Protein AF-A0A966WG02-F1 (afdb_monomer_lite)

Secondary structure (DSSP, 8-state):
-HHHHHHHHHHHHHHHHHHS---HHHHHHHHHHHHHHHHHTT----EEE-TTS-EEEPPTTHHHHHHHHHHHHHHHHHHHHTTSTTHHHHHHHHHHHHHHHHHHHHHHH-

Sequence (110 aa):
MRVVVAGLVVFILGLVDDIHEVSAPMKVTGVVVAAVALIWFGVTMIYFRAPFVDVFVLSSDWIPLFTVLWLLGMTQAINLIDGLDGLAAGIVAIASMAFFVYSRNLGVNG

pLDDT: mean 82.74, std 8.72, range [50.12, 92.94]

Radius of gyration: 15.3 Å; chains: 1; bounding box: 36×32×41 Å

Foldseek 3Di:
DLVVVLVVLVVVLVVVPVVDPDDPVVNLVSLLVSLVVCVVSVNWCQWDQDPPPGIDGDDPVCTSVCSSCVSSVVVVVLVVQPPDPPPSVVVVVVVVVVVVVVVVVVVVVD

Structure (mmCIF, N/CA/C/O backbone):
data_AF-A0A966WG02-F1
#
_entry.id   AF-A0A966WG02-F1
#
loop_
_atom_site.group_PDB
_atom_site.id
_atom_site.type_symbol
_atom_site.label_atom_id
_atom_site.label_alt_id
_atom_site.label_comp_id
_atom_site.label_asym_id
_atom_site.label_entity_id
_atom_site.label_seq_id
_atom_site.pdbx_PDB_ins_code
_atom_site.Cartn_x
_atom_site.Cartn_y
_atom_site.Cartn_z
_atom_site.occupancy
_atom_site.B_iso_or_equiv
_atom_site.auth_seq_id
_atom_site.auth_comp_id
_atom_site.auth_asym_id
_atom_site.auth_atom_id
_atom_site.pdbx_PDB_model_num
ATOM 1 N N . MET A 1 1 ? -10.023 -3.468 -16.629 1.00 61.56 1 MET A N 1
ATOM 2 C CA . MET A 1 1 ? -11.080 -4.121 -15.819 1.00 61.56 1 MET A CA 1
ATOM 3 C C . MET A 1 1 ? -10.538 -4.779 -14.547 1.00 61.56 1 MET A C 1
ATOM 5 O O . MET A 1 1 ? -11.018 -4.442 -13.476 1.00 61.56 1 MET A O 1
ATOM 9 N N . ARG A 1 2 ? -9.519 -5.655 -14.625 1.00 75.06 2 ARG A N 1
ATOM 10 C CA . ARG A 1 2 ? -8.991 -6.415 -13.464 1.00 75.06 2 ARG A CA 1
ATOM 11 C C . ARG A 1 2 ? -8.560 -5.538 -12.275 1.00 75.06 2 ARG A C 1
ATOM 13 O O . ARG A 1 2 ? -8.892 -5.858 -11.144 1.00 75.06 2 ARG A O 1
ATOM 20 N N . VAL A 1 3 ? -7.918 -4.398 -12.542 1.00 75.38 3 VAL A N 1
ATOM 21 C CA . VAL A 1 3 ? -7.456 -3.450 -11.506 1.00 75.38 3 VAL A CA 1
ATOM 22 C C . VAL A 1 3 ? -8.611 -2.783 -10.749 1.00 75.38 3 VAL A C 1
ATOM 24 O O . VAL A 1 3 ? -8.513 -2.589 -9.546 1.00 75.38 3 VAL A O 1
ATOM 27 N N . VAL A 1 4 ? -9.724 -2.476 -11.424 1.00 81.25 4 VAL A N 1
ATOM 28 C CA . VAL A 1 4 ? -10.896 -1.848 -10.782 1.00 81.25 4 VAL A CA 1
ATOM 29 C C . VAL A 1 4 ? -11.560 -2.826 -9.813 1.00 81.25 4 VAL A C 1
ATOM 31 O O . VAL A 1 4 ? -11.893 -2.450 -8.696 1.00 81.25 4 VAL A O 1
ATOM 34 N N . VAL A 1 5 ? -11.693 -4.095 -10.216 1.00 80.81 5 VAL A N 1
ATOM 35 C CA . VAL A 1 5 ? -12.229 -5.164 -9.357 1.00 80.81 5 VAL A CA 1
ATOM 36 C C . VAL A 1 5 ? -11.322 -5.389 -8.148 1.00 80.81 5 VAL A C 1
ATOM 38 O O . VAL A 1 5 ? -11.796 -5.416 -7.020 1.00 80.81 5 VAL A O 1
ATOM 41 N N . ALA A 1 6 ? -10.014 -5.477 -8.377 1.00 77.56 6 ALA A N 1
ATOM 42 C CA . ALA A 1 6 ? -9.006 -5.580 -7.329 1.00 77.56 6 ALA A CA 1
ATOM 43 C C . ALA A 1 6 ? -9.064 -4.407 -6.328 1.00 77.56 6 ALA A C 1
ATOM 45 O O . ALA A 1 6 ? -9.073 -4.629 -5.120 1.00 77.56 6 ALA A O 1
ATOM 46 N N . GLY A 1 7 ? -9.171 -3.168 -6.820 1.00 79.81 7 GLY A N 1
ATOM 47 C CA . GLY A 1 7 ? -9.322 -1.980 -5.977 1.00 79.81 7 GLY A CA 1
ATOM 48 C C . GLY A 1 7 ? -10.623 -1.980 -5.170 1.00 79.81 7 GLY A C 1
ATOM 49 O O . GLY A 1 7 ? -10.599 -1.664 -3.985 1.00 79.81 7 GLY A O 1
ATOM 50 N N . LEU A 1 8 ? -11.740 -2.403 -5.774 1.00 83.44 8 LEU A N 1
ATOM 51 C CA . LEU A 1 8 ? -13.022 -2.564 -5.078 1.00 83.44 8 LEU A CA 1
ATOM 52 C C . LEU A 1 8 ? -12.951 -3.609 -3.961 1.00 83.44 8 LEU A C 1
ATOM 54 O O . LEU A 1 8 ? -13.507 -3.383 -2.893 1.00 83.44 8 LEU A O 1
ATOM 58 N N . VAL A 1 9 ? -12.252 -4.728 -4.178 1.00 78.69 9 VAL A N 1
ATOM 59 C CA . VAL A 1 9 ? -12.054 -5.758 -3.145 1.00 78.69 9 VAL A CA 1
ATOM 60 C C . VAL A 1 9 ? -11.295 -5.186 -1.948 1.00 78.69 9 VAL A C 1
ATOM 62 O O . VAL A 1 9 ? -11.735 -5.362 -0.816 1.00 78.69 9 VAL A O 1
ATOM 65 N N . VAL A 1 10 ? -10.203 -4.453 -2.185 1.00 78.31 10 VAL A N 1
ATOM 66 C CA . VAL A 1 10 ? -9.434 -3.804 -1.108 1.00 78.31 10 VAL A CA 1
ATOM 67 C C . VAL A 1 10 ? -10.273 -2.751 -0.388 1.00 78.31 10 VAL A C 1
ATOM 69 O O . VAL A 1 10 ? -10.244 -2.693 0.836 1.00 78.31 10 VAL A O 1
ATOM 72 N N . PHE A 1 11 ? -11.052 -1.958 -1.127 1.00 82.25 11 PHE A N 1
ATOM 73 C CA . PHE A 1 11 ? -11.944 -0.956 -0.546 1.00 82.25 11 PHE A CA 1
ATOM 74 C C . PHE A 1 11 ? -13.008 -1.587 0.357 1.00 82.25 11 PHE A C 1
ATOM 76 O O . PHE A 1 11 ? -13.189 -1.136 1.480 1.00 82.25 11 PHE A O 1
ATOM 83 N N . ILE A 1 12 ? -13.684 -2.645 -0.102 1.00 81.75 12 ILE A N 1
ATOM 84 C CA . ILE A 1 12 ? -14.705 -3.341 0.691 1.00 81.75 12 ILE A CA 1
ATOM 85 C C . ILE A 1 12 ? -14.080 -3.962 1.941 1.00 81.75 12 ILE A C 1
ATOM 87 O O . ILE A 1 12 ? -14.646 -3.833 3.020 1.00 81.75 12 ILE A O 1
ATOM 91 N N . LEU A 1 13 ? -12.914 -4.605 1.818 1.00 75.12 13 LEU A N 1
ATOM 92 C CA . LEU A 1 13 ? -12.216 -5.185 2.968 1.00 75.12 13 LEU A CA 1
ATOM 93 C C . LEU A 1 13 ? -11.803 -4.110 3.979 1.00 75.12 13 LEU A C 1
ATOM 95 O O . LEU A 1 13 ? -12.041 -4.289 5.168 1.00 75.12 13 LEU A O 1
ATOM 99 N N . GLY A 1 14 ? -11.272 -2.978 3.510 1.00 72.69 14 GLY A N 1
ATOM 100 C CA . GLY A 1 14 ? -10.946 -1.834 4.363 1.00 72.69 14 GLY A CA 1
ATOM 101 C C . GLY A 1 14 ? -12.178 -1.228 5.039 1.00 72.69 14 GLY A C 1
ATOM 102 O O . GLY A 1 14 ? -12.135 -0.936 6.224 1.00 72.69 14 GLY A O 1
ATOM 103 N N . LEU A 1 15 ? -13.297 -1.112 4.319 1.00 76.06 15 LEU A N 1
ATOM 104 C CA . LEU A 1 15 ? -14.560 -0.598 4.854 1.00 76.06 15 LEU A CA 1
ATOM 105 C C . LEU A 1 15 ? -15.164 -1.534 5.912 1.00 76.06 15 LEU A C 1
ATOM 107 O O . LEU A 1 15 ? -15.705 -1.069 6.908 1.00 76.06 15 LEU A O 1
ATOM 111 N N . VAL A 1 16 ? -15.058 -2.852 5.727 1.00 72.94 16 VAL A N 1
ATOM 112 C CA . VAL A 1 16 ? -15.485 -3.832 6.740 1.00 72.94 16 VAL A CA 1
ATOM 113 C C . VAL A 1 16 ? -14.631 -3.724 8.009 1.00 72.94 16 VAL A C 1
ATOM 115 O O . VAL A 1 16 ? -15.195 -3.782 9.105 1.00 72.94 16 VAL A O 1
ATOM 118 N N . ASP A 1 17 ? -13.317 -3.531 7.861 1.00 68.56 17 ASP A N 1
ATOM 119 C CA . ASP A 1 17 ? -12.367 -3.336 8.968 1.00 68.56 17 ASP A CA 1
ATOM 120 C C . ASP A 1 17 ? -12.606 -2.030 9.742 1.00 68.56 17 ASP A C 1
ATOM 122 O O . ASP A 1 17 ? -12.338 -1.977 10.939 1.00 68.56 17 ASP A O 1
ATOM 126 N N . ASP A 1 18 ? -13.101 -0.987 9.074 1.00 66.75 18 ASP A N 1
ATOM 127 C CA . ASP A 1 18 ? -13.358 0.328 9.676 1.00 66.75 18 ASP A CA 1
ATOM 128 C C . ASP A 1 18 ? -14.668 0.353 10.484 1.00 66.75 18 ASP A C 1
ATOM 130 O O . ASP A 1 18 ? -14.793 1.048 11.489 1.00 66.75 18 ASP A O 1
ATOM 134 N N . ILE A 1 19 ? -15.653 -0.454 10.070 1.00 69.12 19 ILE A N 1
ATOM 135 C CA . ILE A 1 19 ? -16.961 -0.558 10.739 1.00 69.12 19 ILE A CA 1
ATOM 136 C C . ILE A 1 19 ? -16.893 -1.443 11.995 1.00 69.12 19 ILE A C 1
ATOM 138 O O . ILE A 1 19 ? -17.703 -1.283 12.910 1.00 69.12 19 ILE A O 1
ATOM 142 N N . HIS A 1 20 ? -15.956 -2.392 12.053 1.00 68.81 20 HIS A N 1
ATOM 143 C CA . HIS A 1 20 ? -15.814 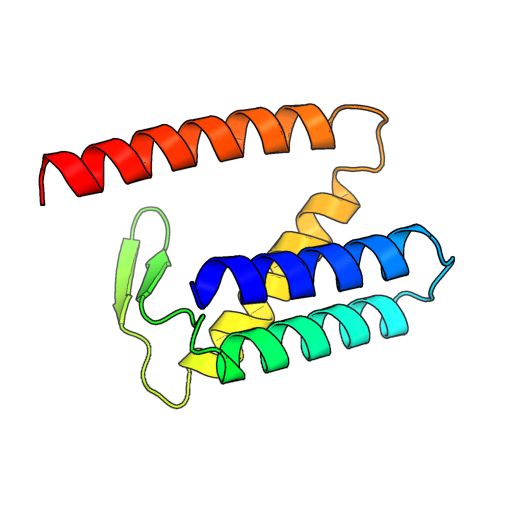-3.306 13.186 1.00 68.81 20 HIS A CA 1
ATOM 144 C C . HIS A 1 20 ? -14.656 -2.876 14.092 1.00 68.81 20 HIS A C 1
ATOM 146 O O . HIS A 1 20 ? -13.548 -2.629 13.628 1.00 68.81 20 HIS A O 1
ATOM 152 N N . GLU A 1 21 ? -14.856 -2.884 15.413 1.00 65.56 21 GLU A N 1
ATOM 153 C CA . GLU A 1 21 ? -13.745 -2.811 16.371 1.00 65.56 21 GLU A CA 1
ATOM 154 C C . GLU A 1 21 ? -12.970 -4.140 16.367 1.00 65.56 21 GLU A C 1
ATOM 156 O O . GLU A 1 21 ? -13.139 -5.012 17.221 1.00 65.56 21 GLU A O 1
ATOM 161 N N . VAL A 1 22 ? -12.145 -4.337 15.340 1.00 69.19 22 VAL A N 1
ATOM 162 C CA . VAL A 1 22 ? -11.329 -5.538 15.161 1.00 69.19 22 VAL A CA 1
ATOM 163 C C . VAL A 1 22 ? -9.985 -5.416 15.873 1.00 69.19 22 VAL A C 1
ATOM 165 O O . VAL A 1 22 ? -9.304 -4.389 15.823 1.00 69.19 22 VAL A O 1
ATOM 168 N N . SER A 1 23 ? -9.574 -6.508 16.521 1.00 78.50 23 SER A N 1
ATOM 169 C CA . SER A 1 23 ? -8.276 -6.606 17.187 1.00 78.50 23 SER A CA 1
ATOM 170 C C . SER A 1 23 ? -7.122 -6.466 16.186 1.00 78.50 23 SER A C 1
ATOM 172 O O . SER A 1 23 ? -7.234 -6.856 15.023 1.00 78.50 23 SER A O 1
ATOM 174 N N . ALA A 1 24 ? -5.979 -5.941 16.640 1.00 76.44 24 ALA A N 1
ATOM 175 C CA . ALA A 1 24 ? -4.811 -5.715 15.780 1.00 76.44 24 ALA A CA 1
ATOM 176 C C . ALA A 1 24 ? -4.380 -6.945 14.940 1.00 76.44 24 ALA A C 1
ATOM 178 O O . ALA A 1 24 ? -4.085 -6.769 13.758 1.00 76.44 24 ALA A O 1
ATOM 179 N N . PRO A 1 25 ? -4.399 -8.193 15.461 1.00 79.94 25 PRO A N 1
ATOM 180 C CA . PRO A 1 25 ? -4.094 -9.377 14.651 1.00 79.94 25 PRO A CA 1
ATOM 181 C C . PRO A 1 25 ? -5.126 -9.650 13.545 1.00 79.94 25 PRO A C 1
ATOM 183 O O . PRO A 1 25 ? -4.775 -10.164 12.481 1.00 79.94 25 PRO A O 1
ATOM 186 N N . MET A 1 26 ? -6.395 -9.304 13.780 1.00 79.75 26 MET A N 1
ATOM 187 C CA . MET A 1 26 ? -7.469 -9.501 12.808 1.00 79.75 26 MET A CA 1
ATOM 188 C C . MET A 1 26 ? -7.330 -8.533 11.629 1.00 79.75 26 MET A C 1
ATOM 190 O O . MET A 1 26 ? -7.417 -8.976 10.487 1.00 79.75 26 MET A O 1
ATOM 194 N N . LYS A 1 27 ? -6.990 -7.261 11.892 1.00 80.12 27 LYS A N 1
ATOM 195 C CA . LYS A 1 27 ? -6.715 -6.263 10.840 1.00 80.12 27 LYS A CA 1
ATOM 196 C C . LYS A 1 27 ? -5.589 -6.709 9.909 1.00 80.12 27 LYS A C 1
ATOM 198 O O . LYS A 1 27 ? -5.734 -6.736 8.689 1.00 80.12 27 LYS A O 1
ATOM 203 N N . VAL A 1 28 ? -4.474 -7.166 10.486 1.00 85.44 28 VAL A N 1
ATOM 204 C CA . VAL A 1 28 ? -3.344 -7.700 9.706 1.00 85.44 28 VAL A CA 1
ATOM 205 C C . VAL A 1 28 ? -3.786 -8.886 8.843 1.00 85.44 28 VAL A C 1
ATOM 207 O O . VAL A 1 28 ? -3.431 -8.960 7.668 1.00 85.44 28 VAL A O 1
ATOM 210 N N . THR A 1 29 ? -4.599 -9.789 9.395 1.00 86.06 29 THR A N 1
ATOM 211 C CA . THR A 1 29 ? -5.125 -10.944 8.654 1.00 86.06 29 THR A CA 1
ATOM 212 C C . THR A 1 29 ? -6.015 -10.509 7.486 1.00 86.06 29 THR A C 1
ATOM 214 O O . THR A 1 29 ? -5.848 -11.020 6.379 1.00 86.06 29 THR A O 1
ATOM 217 N N . GLY A 1 30 ? -6.903 -9.531 7.691 1.00 84.94 30 GLY A N 1
ATOM 218 C CA . GLY A 1 30 ? -7.761 -8.971 6.643 1.00 84.94 30 GLY A CA 1
ATOM 219 C C . GLY A 1 30 ? -6.961 -8.378 5.482 1.00 84.94 30 GLY A C 1
ATOM 220 O O . GLY A 1 30 ? -7.220 -8.690 4.317 1.00 84.94 30 GLY A O 1
ATOM 221 N N . VAL A 1 31 ? -5.915 -7.607 5.789 1.00 87.50 31 VAL A N 1
ATOM 222 C CA . VAL A 1 31 ? -5.031 -7.023 4.769 1.00 87.50 31 VAL A CA 1
ATOM 223 C C . VAL A 1 31 ? -4.228 -8.093 4.024 1.00 87.50 31 VAL A C 1
ATOM 225 O O . VAL A 1 31 ? -4.071 -8.006 2.806 1.00 87.50 31 VAL A O 1
ATOM 228 N N . VAL A 1 32 ? -3.761 -9.140 4.709 1.00 90.25 32 VAL A N 1
ATOM 229 C CA . VAL A 1 32 ? -3.078 -10.267 4.053 1.00 90.25 32 VAL A CA 1
ATOM 230 C C . VAL A 1 32 ? -4.027 -10.999 3.099 1.00 90.25 32 VAL A C 1
ATOM 232 O O . VAL A 1 32 ? -3.644 -11.286 1.966 1.00 90.25 32 VAL A O 1
ATOM 235 N N . VAL A 1 33 ? -5.279 -11.242 3.498 1.00 88.38 33 VAL A N 1
ATOM 236 C CA . VAL A 1 33 ? -6.300 -11.840 2.619 1.00 88.38 33 VAL A CA 1
ATOM 237 C C . VAL A 1 33 ? -6.571 -10.948 1.403 1.00 88.38 33 VAL A C 1
ATOM 239 O O . VAL A 1 33 ? -6.624 -11.450 0.277 1.00 88.38 33 VAL A O 1
ATOM 242 N N . ALA A 1 34 ? -6.662 -9.629 1.598 1.00 86.56 34 ALA A N 1
ATOM 243 C CA . ALA A 1 34 ? -6.799 -8.664 0.508 1.00 86.56 34 ALA A CA 1
ATOM 244 C C . ALA A 1 34 ? -5.626 -8.755 -0.481 1.00 86.56 34 ALA A C 1
ATOM 246 O O . ALA A 1 34 ? -5.834 -8.844 -1.692 1.00 86.56 34 ALA A O 1
ATOM 247 N N . ALA A 1 35 ? -4.392 -8.791 0.026 1.00 89.06 35 ALA A N 1
ATOM 248 C CA . ALA A 1 35 ? -3.190 -8.897 -0.794 1.00 89.06 35 ALA A CA 1
ATOM 249 C C . ALA A 1 35 ? -3.145 -10.204 -1.597 1.00 89.06 35 ALA A C 1
ATOM 251 O O . ALA A 1 35 ? -2.801 -10.193 -2.778 1.00 89.06 35 ALA A O 1
ATOM 252 N N . VAL A 1 36 ? -3.540 -11.327 -0.992 1.00 88.94 36 VAL A N 1
ATOM 253 C CA . VAL A 1 36 ? -3.638 -12.615 -1.693 1.00 88.94 36 VAL A CA 1
ATOM 254 C C . VAL A 1 36 ? -4.660 -12.533 -2.829 1.00 88.94 36 VAL A C 1
ATOM 256 O O . VAL A 1 36 ? -4.368 -12.970 -3.943 1.00 88.94 36 VAL A O 1
ATOM 259 N N . ALA A 1 37 ? -5.821 -11.913 -2.599 1.00 87.19 37 ALA A N 1
ATOM 260 C CA . ALA A 1 37 ? -6.816 -11.705 -3.648 1.00 87.19 37 ALA A CA 1
ATOM 261 C C . ALA A 1 37 ? -6.265 -10.850 -4.806 1.00 87.19 37 ALA A C 1
ATOM 263 O O . ALA A 1 37 ? -6.447 -11.205 -5.972 1.00 87.19 37 ALA A O 1
ATOM 264 N N . LEU A 1 38 ? -5.533 -9.767 -4.514 1.00 86.25 38 LEU A N 1
ATOM 265 C CA . LEU A 1 38 ? -4.874 -8.941 -5.537 1.00 86.25 38 LEU A CA 1
ATOM 266 C C . LEU A 1 38 ? -3.916 -9.756 -6.412 1.00 86.25 38 LEU A C 1
ATOM 268 O O . LEU A 1 38 ? -3.969 -9.655 -7.642 1.00 86.25 38 LEU A O 1
ATOM 272 N N . ILE A 1 39 ? -3.091 -10.596 -5.782 1.00 89.38 39 ILE A N 1
ATOM 273 C CA . ILE A 1 39 ? -2.141 -11.470 -6.477 1.00 89.38 39 ILE A CA 1
ATOM 274 C C . ILE A 1 39 ? -2.883 -12.407 -7.438 1.00 89.38 39 ILE A C 1
ATOM 276 O O . ILE A 1 39 ? -2.492 -12.529 -8.598 1.00 89.38 39 ILE A O 1
ATOM 280 N N . TRP A 1 40 ? -4.006 -12.991 -7.010 1.00 86.88 40 TRP A N 1
ATOM 281 C CA . TRP A 1 40 ? -4.857 -13.830 -7.864 1.00 86.88 40 TRP A CA 1
ATOM 282 C C . TRP A 1 40 ? -5.446 -13.074 -9.063 1.00 86.88 40 TRP A C 1
ATOM 284 O O . TRP A 1 40 ? -5.538 -13.613 -10.169 1.00 86.88 40 TRP A O 1
ATOM 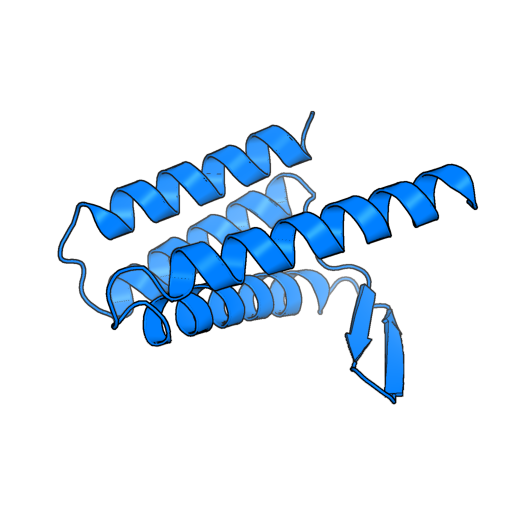294 N N . PHE A 1 41 ? -5.805 -11.801 -8.889 1.00 85.19 41 PHE A N 1
ATOM 295 C CA . PHE A 1 41 ? -6.261 -10.950 -9.991 1.00 85.19 41 PHE A CA 1
ATOM 296 C C . PHE A 1 41 ? -5.128 -10.464 -10.909 1.00 85.19 41 PHE A C 1
ATOM 298 O O . PHE A 1 41 ? -5.415 -9.845 -11.939 1.00 85.19 41 PHE A O 1
ATOM 305 N N . GLY A 1 42 ? -3.870 -10.783 -10.591 1.00 85.19 42 GLY A N 1
ATOM 306 C CA . GLY A 1 42 ? -2.682 -10.353 -11.329 1.00 85.19 42 GLY A CA 1
ATOM 307 C C . GLY A 1 42 ? -2.271 -8.911 -11.034 1.00 85.19 42 GLY A C 1
ATOM 308 O O . GLY A 1 42 ? -1.541 -8.312 -11.820 1.00 85.19 42 GLY A O 1
ATOM 309 N N . VAL A 1 43 ? -2.762 -8.330 -9.936 1.00 87.50 43 VAL A N 1
ATOM 310 C CA . VAL A 1 43 ? -2.347 -7.008 -9.458 1.00 87.50 43 VAL A CA 1
ATOM 311 C C . VAL A 1 43 ? -1.213 -7.216 -8.466 1.00 87.50 43 VAL A C 1
ATOM 313 O O . VAL A 1 43 ? -1.426 -7.388 -7.270 1.00 87.50 43 VAL A O 1
ATOM 316 N N . THR A 1 44 ? 0.003 -7.258 -8.998 1.00 91.06 44 THR A N 1
ATOM 317 C CA . THR A 1 44 ? 1.208 -7.605 -8.243 1.00 91.06 44 THR A CA 1
ATOM 318 C C . THR A 1 44 ? 2.310 -6.579 -8.430 1.00 91.06 44 THR A C 1
ATOM 320 O O . THR A 1 44 ? 2.422 -5.950 -9.484 1.00 91.06 44 THR A O 1
ATOM 323 N N . MET A 1 45 ? 3.184 -6.461 -7.436 1.00 88.94 45 MET A N 1
ATOM 324 C CA . MET A 1 45 ? 4.371 -5.623 -7.524 1.00 88.94 45 MET A CA 1
ATOM 325 C C . MET A 1 45 ? 5.475 -6.359 -8.290 1.00 88.94 45 MET A C 1
ATOM 327 O O . MET A 1 45 ? 6.122 -7.245 -7.749 1.00 88.94 45 MET A O 1
ATOM 331 N N . ILE A 1 46 ? 5.666 -6.012 -9.566 1.00 90.44 46 ILE A N 1
ATOM 332 C CA . ILE A 1 46 ? 6.724 -6.586 -10.426 1.00 90.44 46 ILE A CA 1
ATOM 333 C C . ILE A 1 46 ? 8.021 -5.774 -10.308 1.00 90.44 46 ILE A C 1
ATOM 335 O O . ILE A 1 46 ? 9.123 -6.317 -10.349 1.00 90.44 46 ILE A O 1
ATOM 339 N N . TYR A 1 47 ? 7.881 -4.462 -10.124 1.00 88.19 47 TYR A N 1
ATOM 340 C CA . TYR A 1 47 ? 8.989 -3.529 -9.977 1.00 88.19 47 TYR A CA 1
ATOM 341 C C . TYR A 1 47 ? 8.928 -2.894 -8.593 1.00 88.19 47 TYR A C 1
ATOM 343 O O . TYR A 1 47 ? 7.909 -2.308 -8.223 1.00 88.19 47 TYR A O 1
ATOM 351 N N . PHE A 1 48 ? 10.023 -2.982 -7.845 1.00 89.31 48 PHE A N 1
ATOM 352 C CA . PHE A 1 48 ? 10.193 -2.284 -6.580 1.00 89.31 48 PHE A CA 1
ATOM 353 C C . PHE A 1 48 ? 11.150 -1.114 -6.766 1.00 89.31 48 PHE A C 1
ATOM 355 O O . PHE A 1 48 ? 12.330 -1.304 -7.043 1.00 89.31 48 PHE A O 1
ATOM 362 N N . ARG A 1 49 ? 10.651 0.114 -6.624 1.00 86.06 49 ARG A N 1
ATOM 363 C CA . ARG A 1 49 ? 11.476 1.317 -6.744 1.00 86.06 49 ARG A CA 1
ATOM 364 C C . ARG A 1 49 ? 11.920 1.780 -5.366 1.00 86.06 49 ARG A C 1
ATOM 366 O O . ARG A 1 49 ? 11.101 2.280 -4.599 1.00 86.06 49 ARG A O 1
ATOM 373 N N . ALA A 1 50 ? 13.214 1.673 -5.083 1.00 86.06 50 ALA A N 1
ATOM 374 C CA . ALA A 1 50 ? 13.786 2.280 -3.891 1.00 86.06 50 ALA A CA 1
ATOM 375 C C . ALA A 1 50 ? 14.034 3.776 -4.155 1.00 86.06 50 ALA A C 1
ATOM 377 O O . ALA A 1 50 ? 14.682 4.120 -5.151 1.00 86.06 50 ALA A O 1
ATOM 378 N N . PRO A 1 51 ? 13.534 4.684 -3.298 1.00 82.75 51 PRO A N 1
ATOM 379 C CA . PRO A 1 51 ? 13.830 6.104 -3.428 1.00 82.75 51 PRO A CA 1
ATOM 380 C C . PRO A 1 51 ? 15.345 6.333 -3.458 1.00 82.75 51 PRO A C 1
ATOM 382 O O . PRO A 1 51 ? 16.067 5.781 -2.633 1.00 82.75 51 PRO A O 1
ATOM 385 N N . PHE A 1 52 ? 15.814 7.151 -4.404 1.00 87.38 52 PHE A N 1
ATOM 386 C CA . PHE A 1 52 ? 17.216 7.582 -4.533 1.00 87.38 52 PHE A CA 1
ATOM 387 C C . PHE A 1 52 ? 18.257 6.496 -4.866 1.00 87.38 52 PHE A C 1
ATOM 389 O O . PHE A 1 52 ? 19.433 6.832 -4.974 1.00 87.38 52 PHE A O 1
ATOM 396 N N . VAL A 1 53 ? 17.854 5.233 -5.052 1.00 88.31 53 VAL A N 1
ATOM 397 C CA . VAL A 1 53 ? 18.768 4.128 -5.393 1.00 88.31 53 VAL A CA 1
ATOM 398 C C . VAL A 1 53 ? 18.527 3.667 -6.828 1.00 88.31 53 VAL A C 1
ATOM 400 O O . VAL A 1 53 ? 19.145 4.202 -7.742 1.00 88.31 53 VAL A O 1
ATOM 403 N N . ASP A 1 54 ? 17.622 2.708 -7.039 1.00 88.00 54 ASP A N 1
ATOM 404 C CA . ASP A 1 54 ? 17.283 2.180 -8.362 1.00 88.00 54 ASP A CA 1
ATOM 405 C C . ASP A 1 54 ? 15.933 1.429 -8.340 1.00 88.00 54 ASP A C 1
ATOM 407 O O . ASP A 1 54 ? 15.279 1.292 -7.295 1.00 88.00 54 ASP A O 1
ATOM 411 N N . VAL A 1 55 ? 15.496 0.957 -9.508 1.00 88.19 55 VAL A N 1
ATOM 412 C CA . VAL A 1 55 ? 14.349 0.066 -9.694 1.00 88.19 55 VAL A CA 1
ATOM 413 C C . VAL A 1 55 ? 14.821 -1.386 -9.715 1.00 88.19 55 VAL A C 1
ATOM 415 O O . VAL A 1 55 ? 15.551 -1.815 -10.602 1.00 88.19 55 VAL A O 1
ATOM 418 N N . PHE A 1 56 ? 14.331 -2.172 -8.765 1.00 89.50 56 PHE A N 1
ATOM 419 C CA . PHE A 1 56 ? 14.574 -3.603 -8.676 1.00 89.50 56 PHE A CA 1
ATOM 420 C C . PHE A 1 56 ? 13.465 -4.372 -9.395 1.00 89.50 56 PHE A C 1
ATOM 422 O O . PHE A 1 56 ? 12.277 -4.159 -9.137 1.00 89.50 56 PHE A O 1
ATOM 429 N N . VAL A 1 57 ? 13.848 -5.290 -10.282 1.00 91.44 57 VAL A N 1
ATOM 430 C CA . VAL A 1 57 ? 12.921 -6.257 -10.881 1.00 91.44 57 VAL A CA 1
ATOM 431 C C . VAL A 1 57 ? 12.786 -7.439 -9.928 1.00 91.44 57 VAL A C 1
ATOM 433 O O . VAL A 1 57 ? 13.774 -8.098 -9.605 1.00 91.44 57 VAL A O 1
ATOM 436 N N . LEU A 1 58 ? 11.569 -7.695 -9.456 1.00 90.06 58 LEU A N 1
ATOM 437 C CA . LEU A 1 58 ? 11.293 -8.782 -8.522 1.00 90.06 58 LEU A CA 1
ATOM 438 C C . LEU A 1 58 ? 11.224 -10.117 -9.275 1.00 90.06 58 LEU A C 1
ATOM 440 O O . LEU A 1 58 ? 10.547 -10.227 -10.299 1.00 90.06 58 LEU A O 1
ATOM 444 N N . SER A 1 59 ? 11.904 -11.148 -8.761 1.00 90.50 59 SER A N 1
ATOM 445 C CA . SER A 1 59 ? 11.716 -12.514 -9.263 1.00 90.50 59 SER A CA 1
ATOM 446 C C . SER A 1 59 ? 10.356 -13.063 -8.819 1.00 90.50 59 SER A C 1
ATOM 448 O O . SER A 1 59 ? 9.765 -12.572 -7.855 1.00 90.50 59 SER A O 1
ATOM 450 N N . SER A 1 60 ? 9.858 -14.100 -9.500 1.00 88.75 60 SER A N 1
ATOM 451 C CA . SER A 1 60 ? 8.532 -14.678 -9.217 1.00 88.75 60 SER A CA 1
ATOM 452 C C . SER A 1 60 ? 8.333 -15.096 -7.756 1.00 88.75 60 SER A C 1
ATOM 454 O O . SER A 1 60 ? 7.225 -14.960 -7.249 1.00 88.75 60 SER A O 1
ATOM 456 N N . ASP A 1 61 ? 9.394 -15.512 -7.062 1.00 90.56 61 ASP A N 1
ATOM 457 C CA . ASP A 1 61 ? 9.327 -15.906 -5.649 1.00 90.56 61 ASP A CA 1
ATOM 458 C C . ASP A 1 61 ? 9.149 -14.701 -4.709 1.00 90.56 61 ASP A C 1
ATOM 460 O O . ASP A 1 61 ? 8.512 -14.804 -3.661 1.00 90.56 61 ASP A O 1
ATOM 464 N N . TRP A 1 62 ? 9.678 -13.533 -5.091 1.00 91.62 62 TRP A N 1
ATOM 465 C CA . TRP A 1 62 ? 9.621 -12.312 -4.284 1.00 91.62 62 TRP A CA 1
ATOM 466 C C . TRP A 1 62 ? 8.359 -11.483 -4.531 1.00 91.62 62 TRP A C 1
ATOM 468 O O . TRP A 1 62 ? 7.928 -10.760 -3.631 1.00 91.62 62 TRP A O 1
ATOM 478 N N . ILE A 1 63 ? 7.739 -11.593 -5.711 1.00 92.06 63 ILE A N 1
ATOM 479 C CA . ILE A 1 63 ? 6.547 -10.813 -6.086 1.00 92.06 63 ILE A CA 1
ATOM 480 C C . ILE A 1 63 ? 5.416 -10.924 -5.041 1.00 92.06 63 ILE A C 1
ATOM 482 O O . ILE A 1 63 ? 4.92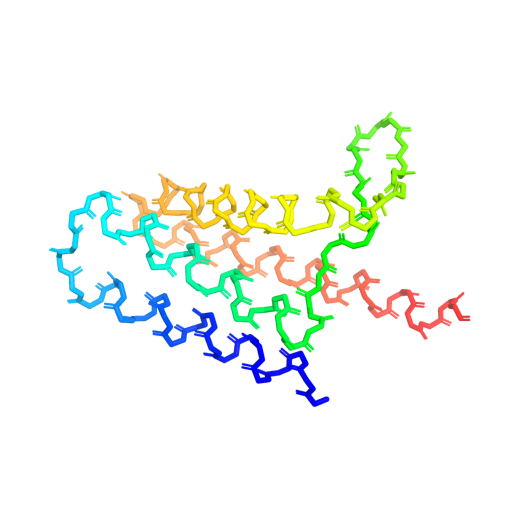5 -9.876 -4.603 1.00 92.06 63 ILE A O 1
ATOM 486 N N . PRO A 1 64 ? 4.990 -12.125 -4.593 1.00 91.06 64 PRO A N 1
ATOM 487 C CA . PRO A 1 64 ? 3.915 -12.248 -3.609 1.00 91.06 64 PRO A CA 1
ATOM 488 C C . PRO A 1 64 ? 4.277 -11.592 -2.279 1.00 91.06 64 PRO A C 1
ATOM 490 O O . PRO A 1 64 ? 3.487 -10.823 -1.7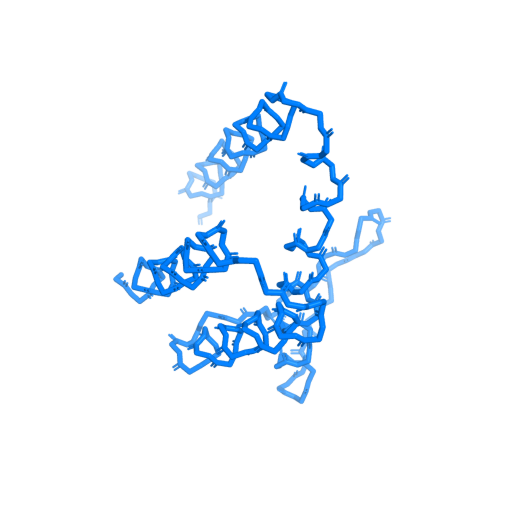34 1.00 91.06 64 PRO A O 1
ATOM 493 N N . LEU A 1 65 ? 5.495 -11.844 -1.787 1.00 92.25 65 LEU A N 1
ATOM 494 C CA . LEU A 1 65 ? 5.956 -11.327 -0.504 1.00 92.25 65 LEU A CA 1
ATOM 495 C C . LEU A 1 65 ? 5.997 -9.797 -0.505 1.00 92.25 65 LEU A C 1
ATOM 497 O O . LEU A 1 65 ? 5.433 -9.167 0.387 1.00 92.25 65 LEU A O 1
ATOM 501 N N . PHE A 1 66 ? 6.609 -9.195 -1.525 1.00 92.94 66 PHE A N 1
ATOM 502 C CA . PHE A 1 66 ? 6.683 -7.740 -1.642 1.00 92.94 66 PHE A CA 1
ATOM 503 C C . PHE A 1 66 ? 5.304 -7.110 -1.838 1.00 92.94 66 PHE A C 1
ATOM 505 O O . PHE A 1 66 ? 5.036 -6.068 -1.251 1.00 92.94 66 PHE A O 1
ATOM 512 N N . THR A 1 67 ? 4.402 -7.750 -2.588 1.00 91.69 67 THR A N 1
ATOM 513 C CA . THR A 1 67 ? 3.026 -7.254 -2.764 1.00 91.69 67 THR A CA 1
ATOM 514 C C . THR A 1 67 ? 2.272 -7.215 -1.430 1.00 91.69 67 THR A C 1
ATOM 516 O O . THR A 1 67 ? 1.645 -6.206 -1.110 1.00 91.69 67 THR A O 1
ATOM 519 N N . VAL A 1 68 ? 2.367 -8.281 -0.625 1.00 92.38 68 VAL A N 1
ATOM 520 C CA . VAL A 1 68 ? 1.718 -8.358 0.695 1.00 92.38 68 VAL A CA 1
ATOM 521 C C . VAL A 1 68 ? 2.332 -7.358 1.671 1.00 92.38 68 VAL A C 1
ATOM 523 O O . VAL A 1 68 ? 1.599 -6.604 2.305 1.00 92.38 68 VAL A O 1
ATOM 526 N N . LEU A 1 69 ? 3.664 -7.321 1.777 1.00 92.88 69 LEU A N 1
ATOM 527 C CA . LEU A 1 69 ? 4.364 -6.409 2.686 1.00 92.88 69 LEU A CA 1
ATOM 528 C C . LEU A 1 69 ? 4.102 -4.946 2.337 1.00 92.88 69 LEU A C 1
ATOM 530 O O . LEU A 1 69 ? 3.925 -4.130 3.238 1.00 92.88 69 LEU A O 1
ATOM 534 N N . TRP A 1 70 ? 4.048 -4.618 1.046 1.00 91.50 70 TRP A N 1
ATOM 535 C CA . TRP A 1 70 ? 3.746 -3.268 0.596 1.00 91.50 70 TRP A CA 1
ATOM 536 C C . TRP A 1 70 ? 2.318 -2.862 0.957 1.00 91.50 70 TRP A C 1
ATOM 538 O O . TRP A 1 70 ? 2.119 -1.791 1.525 1.00 91.50 70 TRP A O 1
ATOM 548 N N . LEU A 1 71 ? 1.329 -3.725 0.688 1.00 89.88 71 LEU A N 1
ATOM 549 C CA . LEU A 1 71 ? -0.062 -3.440 1.044 1.00 89.88 71 LEU A CA 1
ATOM 550 C C . LEU A 1 71 ? -0.219 -3.279 2.560 1.00 89.88 71 LEU A C 1
ATOM 552 O O . LEU A 1 71 ? -0.783 -2.289 3.016 1.00 89.88 71 LEU A O 1
ATOM 556 N N . LEU A 1 72 ? 0.344 -4.208 3.336 1.00 90.38 72 LEU A N 1
ATOM 557 C CA . LEU A 1 72 ? 0.303 -4.165 4.793 1.00 90.38 72 LEU A CA 1
ATOM 558 C C . LEU A 1 72 ? 0.974 -2.903 5.344 1.00 90.38 72 LEU A C 1
ATOM 560 O O . LEU A 1 72 ? 0.382 -2.201 6.158 1.00 90.38 72 LEU A O 1
ATOM 564 N N . GLY A 1 73 ? 2.181 -2.585 4.873 1.00 90.19 73 GLY A N 1
ATOM 565 C CA . GLY A 1 73 ? 2.923 -1.406 5.307 1.00 90.19 73 GLY A CA 1
ATOM 566 C C . GLY A 1 73 ? 2.174 -0.108 5.018 1.00 90.19 73 GLY A C 1
ATOM 567 O O . GLY A 1 73 ? 2.051 0.733 5.906 1.00 90.19 73 GLY A O 1
ATOM 568 N N . MET A 1 74 ? 1.620 0.037 3.812 1.00 87.62 74 MET A N 1
ATOM 569 C CA . MET A 1 74 ? 0.869 1.233 3.422 1.00 87.62 74 MET A CA 1
ATOM 570 C C . MET A 1 74 ? -0.427 1.385 4.222 1.00 87.62 74 MET A C 1
ATOM 572 O O . MET A 1 74 ? -0.693 2.470 4.737 1.00 87.62 74 MET A O 1
ATOM 576 N N . THR A 1 75 ? -1.207 0.311 4.379 1.00 85.62 75 THR A N 1
ATOM 577 C CA . THR A 1 75 ? -2.457 0.354 5.150 1.00 85.62 75 THR A CA 1
ATOM 578 C C . THR A 1 75 ? -2.196 0.692 6.616 1.00 85.62 75 THR A C 1
ATOM 580 O O . THR A 1 75 ? -2.857 1.569 7.171 1.00 85.62 75 THR A O 1
ATOM 583 N N . GLN A 1 76 ? -1.190 0.069 7.239 1.00 85.12 76 GLN A N 1
ATOM 584 C CA . GLN A 1 76 ? -0.838 0.365 8.628 1.00 85.12 76 GLN A CA 1
ATOM 585 C C . GLN A 1 76 ? -0.271 1.780 8.803 1.00 85.12 76 GLN A C 1
ATOM 587 O O . GLN A 1 76 ? -0.575 2.428 9.801 1.00 85.12 76 GLN A O 1
ATOM 592 N N . ALA A 1 77 ? 0.522 2.276 7.847 1.00 86.25 77 ALA A N 1
ATOM 593 C CA . ALA A 1 77 ? 1.059 3.634 7.893 1.00 86.25 77 ALA A CA 1
ATOM 594 C C . ALA A 1 77 ? -0.051 4.690 7.816 1.00 86.25 77 ALA A C 1
ATOM 596 O O . ALA A 1 77 ? -0.028 5.646 8.586 1.00 86.25 77 ALA A O 1
ATOM 597 N N . ILE A 1 78 ? -1.035 4.504 6.929 1.00 82.25 78 ILE A N 1
ATOM 598 C CA . ILE A 1 78 ? -2.185 5.413 6.824 1.00 82.25 78 ILE A CA 1
ATOM 599 C C . ILE A 1 78 ? -3.009 5.373 8.113 1.00 82.25 78 ILE A C 1
ATOM 601 O O . ILE A 1 78 ? -3.285 6.430 8.669 1.00 82.25 78 ILE A O 1
ATOM 605 N N . ASN A 1 79 ? -3.321 4.181 8.636 1.00 78.75 79 ASN A N 1
ATOM 606 C CA . ASN A 1 79 ? -4.080 4.033 9.882 1.00 78.75 79 ASN A CA 1
ATOM 607 C C . ASN A 1 79 ? -3.383 4.720 11.077 1.00 78.75 79 ASN A C 1
ATOM 609 O O . ASN A 1 79 ? -4.037 5.361 11.890 1.00 78.75 79 ASN A O 1
ATOM 613 N N . LEU A 1 80 ? -2.046 4.662 11.149 1.00 80.50 80 LEU A N 1
ATOM 614 C CA . LEU A 1 80 ? -1.271 5.342 12.194 1.00 80.50 80 LEU A CA 1
ATOM 615 C C . LEU A 1 80 ? -1.332 6.878 12.086 1.00 80.50 80 LEU A C 1
ATOM 617 O O . LEU A 1 80 ? -1.266 7.569 13.100 1.00 80.50 80 LEU A O 1
ATOM 621 N N . ILE A 1 81 ? -1.435 7.411 10.865 1.00 79.69 81 ILE A N 1
ATOM 622 C CA . ILE A 1 81 ? -1.550 8.854 10.599 1.00 79.69 81 ILE A CA 1
ATOM 623 C C . ILE A 1 81 ? -2.983 9.353 10.850 1.00 79.69 81 ILE A C 1
ATOM 625 O O . ILE A 1 81 ? -3.168 10.516 11.206 1.00 79.69 81 ILE A O 1
ATOM 629 N N . ASP A 1 82 ? -3.984 8.480 10.712 1.00 73.50 82 ASP A N 1
ATOM 630 C CA . ASP A 1 82 ? -5.418 8.790 10.826 1.00 73.50 82 ASP A CA 1
ATOM 631 C C . ASP A 1 82 ? -5.932 8.956 12.271 1.00 73.50 82 ASP A C 1
ATOM 633 O O . ASP A 1 82 ? -7.126 9.023 12.525 1.00 73.50 82 ASP A O 1
ATOM 637 N N . GLY A 1 83 ? -5.033 9.082 13.253 1.00 67.69 83 GLY A N 1
ATOM 638 C CA . GLY A 1 83 ? -5.388 9.390 14.647 1.00 67.69 83 GLY A CA 1
ATOM 639 C C . GLY A 1 83 ? -5.769 10.858 14.912 1.00 67.69 83 GLY A C 1
ATOM 640 O O . GLY A 1 83 ? -5.988 11.228 16.065 1.00 67.69 83 GLY A O 1
ATOM 641 N N . LEU A 1 84 ? -5.797 11.705 13.877 1.00 58.16 84 LEU A N 1
ATOM 642 C CA . LEU A 1 84 ? -6.110 13.138 13.926 1.00 58.16 84 LEU A CA 1
ATOM 643 C C . LEU A 1 84 ? -7.127 13.465 12.820 1.00 58.16 84 LEU A C 1
ATOM 645 O O . LEU A 1 84 ? -6.769 13.490 11.639 1.00 58.16 84 LEU A O 1
ATOM 649 N N . ASP A 1 85 ? -8.379 13.726 13.214 1.00 67.19 85 ASP A N 1
ATOM 650 C CA . ASP A 1 85 ? -9.524 13.932 12.316 1.00 67.19 85 ASP A CA 1
ATOM 651 C C . ASP A 1 85 ? -9.205 14.876 11.140 1.00 67.19 85 ASP A C 1
ATOM 653 O O . ASP A 1 85 ? -8.905 16.060 11.312 1.00 67.19 85 ASP A O 1
ATOM 657 N N . GLY A 1 86 ? -9.286 14.343 9.916 1.00 64.75 86 GLY A N 1
ATOM 658 C CA . GLY A 1 86 ? -9.167 15.096 8.660 1.00 64.75 86 GLY A CA 1
ATOM 659 C C . GLY A 1 86 ? -7.755 15.213 8.068 1.00 64.75 86 GLY A C 1
ATOM 660 O O . GLY A 1 86 ? -7.625 15.604 6.903 1.00 64.75 86 GLY A O 1
ATOM 661 N N . LEU A 1 87 ? -6.699 14.829 8.796 1.00 74.69 87 LEU A N 1
ATOM 662 C CA . LEU A 1 87 ? -5.321 14.878 8.288 1.00 74.69 87 LEU A CA 1
ATOM 663 C C . LEU A 1 87 ? -5.058 13.789 7.237 1.00 74.69 87 LEU A C 1
ATOM 665 O O . LEU A 1 87 ? -4.518 14.082 6.166 1.00 74.69 87 LEU A O 1
ATOM 669 N N . ALA A 1 88 ? -5.466 12.546 7.507 1.00 79.75 88 ALA A N 1
ATOM 670 C CA . ALA A 1 88 ? -5.235 11.438 6.582 1.00 79.75 88 ALA A CA 1
ATOM 671 C C . ALA A 1 88 ? -5.978 11.645 5.257 1.00 79.75 88 ALA A C 1
ATOM 673 O O . ALA A 1 88 ? -5.385 11.482 4.191 1.00 79.75 88 ALA A O 1
ATOM 674 N N . ALA A 1 89 ? -7.234 12.105 5.309 1.00 80.12 89 ALA A N 1
ATOM 675 C CA . ALA A 1 89 ? -8.022 12.413 4.117 1.00 80.12 89 ALA A CA 1
ATOM 676 C C . ALA A 1 89 ? -7.335 13.462 3.221 1.00 80.12 89 ALA A C 1
ATOM 678 O O . ALA A 1 89 ? -7.252 13.279 2.004 1.00 80.12 89 ALA A O 1
ATOM 679 N N . GLY A 1 90 ? -6.778 14.527 3.811 1.00 84.00 90 GLY A N 1
ATOM 680 C CA . GLY A 1 90 ? -6.026 15.548 3.075 1.00 84.00 90 GLY A CA 1
ATOM 681 C C . GLY A 1 90 ? -4.745 15.003 2.433 1.00 84.00 90 GLY A C 1
ATOM 682 O O . GLY A 1 90 ? -4.484 15.259 1.255 1.00 84.00 90 GLY A O 1
ATOM 683 N N . ILE A 1 91 ? -3.966 14.205 3.170 1.00 86.56 91 ILE A N 1
ATOM 684 C CA . ILE A 1 91 ? -2.727 13.592 2.663 1.00 86.56 91 ILE A CA 1
ATOM 685 C C . ILE A 1 91 ? -3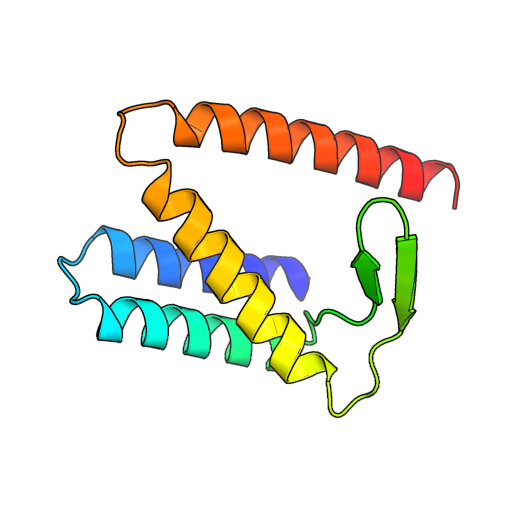.029 12.625 1.513 1.00 86.56 91 ILE A C 1
ATOM 687 O O . ILE A 1 91 ? -2.375 12.684 0.470 1.00 86.56 91 ILE A O 1
ATOM 691 N N . VAL A 1 92 ? -4.043 11.769 1.667 1.00 85.88 92 VAL A N 1
ATOM 692 C CA . VAL A 1 92 ? -4.465 10.813 0.633 1.00 85.88 92 VAL A CA 1
ATOM 693 C C . VAL A 1 92 ? -4.969 11.546 -0.611 1.00 85.88 92 VAL A C 1
ATOM 695 O O . VAL A 1 92 ? -4.611 11.165 -1.728 1.00 85.88 92 VAL A O 1
ATOM 698 N N . ALA A 1 93 ? -5.726 12.637 -0.451 1.00 87.38 93 ALA A N 1
ATOM 699 C CA . ALA A 1 93 ? -6.176 13.457 -1.572 1.00 87.38 93 ALA A CA 1
ATOM 700 C C . ALA A 1 93 ? -4.989 14.040 -2.361 1.00 87.38 93 ALA A C 1
ATOM 702 O O . ALA A 1 93 ? -4.915 13.859 -3.579 1.00 87.38 93 ALA A O 1
ATOM 703 N N . ILE A 1 94 ? -4.015 14.654 -1.680 1.00 90.56 94 ILE A N 1
ATOM 704 C CA . ILE A 1 94 ? -2.807 15.201 -2.320 1.00 90.56 94 ILE A CA 1
ATOM 705 C C . ILE A 1 94 ? -2.008 14.091 -3.020 1.00 90.56 94 ILE A C 1
ATOM 707 O O . ILE A 1 94 ? -1.611 14.251 -4.178 1.00 90.56 94 ILE A O 1
ATOM 711 N N . ALA A 1 95 ? -1.809 12.947 -2.359 1.00 87.81 95 ALA A N 1
ATOM 712 C CA . ALA A 1 95 ? -1.080 11.814 -2.922 1.00 87.81 95 ALA A CA 1
ATOM 713 C C . ALA A 1 95 ? -1.765 11.255 -4.181 1.00 87.81 95 ALA A C 1
ATOM 715 O O . ALA A 1 95 ? -1.107 11.030 -5.198 1.00 87.81 95 ALA A O 1
ATOM 716 N N . SER A 1 96 ? -3.088 11.078 -4.146 1.00 87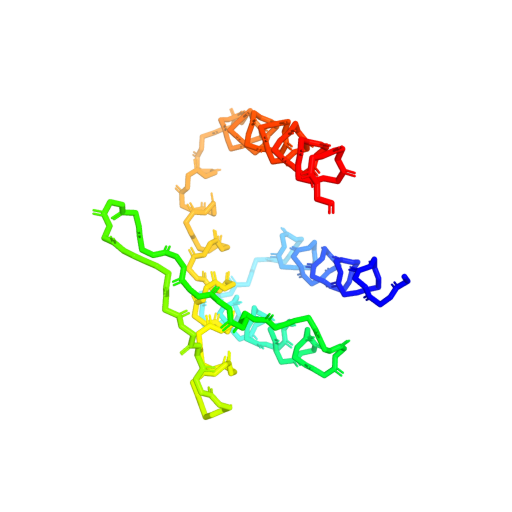.75 96 SER A N 1
ATOM 717 C CA . SER A 1 96 ? -3.864 10.579 -5.287 1.00 87.75 96 SER A CA 1
ATOM 718 C C . SER A 1 96 ? -3.787 11.518 -6.497 1.00 87.75 96 SER A C 1
ATOM 720 O O . SER A 1 96 ? -3.583 11.056 -7.621 1.00 87.75 96 SER A O 1
ATOM 722 N N . MET A 1 97 ? -3.843 12.835 -6.271 1.00 92.06 97 MET A N 1
ATOM 723 C CA . MET A 1 97 ? -3.690 13.853 -7.312 1.00 92.06 97 MET A CA 1
ATOM 724 C C . MET A 1 97 ? -2.293 13.795 -7.948 1.00 92.06 97 MET A C 1
ATOM 726 O O . MET A 1 97 ? -2.162 13.820 -9.174 1.00 92.06 97 MET A O 1
ATOM 730 N N . ALA A 1 98 ? -1.244 13.660 -7.131 1.00 90.81 98 ALA A N 1
ATOM 731 C CA . ALA A 1 98 ? 0.126 13.520 -7.616 1.00 90.81 98 ALA A CA 1
ATOM 732 C C . ALA A 1 98 ? 0.304 12.249 -8.464 1.00 90.81 98 ALA A C 1
ATOM 734 O O . ALA A 1 98 ? 0.866 12.312 -9.561 1.00 90.81 98 ALA A O 1
ATOM 735 N N . PHE A 1 99 ? -0.231 11.111 -8.007 1.00 87.62 99 PHE A N 1
ATOM 736 C CA . PHE A 1 99 ? -0.206 9.861 -8.771 1.00 87.62 99 PHE A CA 1
ATOM 737 C C . PHE A 1 99 ? -0.995 9.951 -10.075 1.00 87.62 99 PHE A C 1
ATOM 739 O O . PHE A 1 99 ? -0.534 9.438 -11.094 1.00 87.62 99 PHE A O 1
ATOM 746 N N . PHE A 1 100 ? -2.142 10.631 -10.079 1.00 89.19 100 PHE A N 1
ATOM 747 C CA . PHE A 1 100 ? -2.918 10.860 -11.294 1.00 89.19 100 PHE A CA 1
ATOM 748 C C . PHE A 1 100 ? -2.112 11.648 -12.333 1.00 89.19 100 PHE A C 1
ATOM 750 O O . PHE A 1 100 ? -1.993 11.221 -13.483 1.00 89.19 100 PHE A O 1
ATOM 757 N N . VAL A 1 101 ? -1.493 12.761 -11.925 1.00 91.94 101 VAL A N 1
ATOM 758 C CA . VAL A 1 101 ? -0.636 13.564 -12.811 1.00 91.94 101 VAL A CA 1
ATOM 759 C C . VAL A 1 101 ? 0.554 12.741 -13.306 1.00 91.94 101 VAL A C 1
ATOM 761 O O . VAL A 1 101 ? 0.853 12.753 -14.500 1.00 91.94 101 VAL A O 1
ATOM 764 N N . TYR A 1 102 ? 1.215 11.987 -12.427 1.00 86.88 102 TYR A N 1
ATOM 765 C CA . TYR A 1 102 ? 2.333 11.121 -12.802 1.00 86.88 102 TYR A CA 1
ATOM 766 C C . TYR A 1 102 ? 1.919 10.056 -13.828 1.00 86.88 102 TYR A C 1
ATOM 768 O O . TYR A 1 102 ? 2.546 9.928 -14.880 1.00 86.88 102 TYR A O 1
ATOM 776 N N . SER A 1 103 ? 0.809 9.359 -13.578 1.00 85.69 103 SER A N 1
ATOM 777 C CA . SER A 1 103 ? 0.250 8.362 -14.493 1.00 85.69 103 SER A CA 1
ATOM 778 C C . SER A 1 103 ? -0.128 8.969 -15.843 1.00 85.69 103 SER A C 1
ATOM 780 O O . SER A 1 103 ? 0.104 8.347 -16.878 1.00 85.69 103 SER A O 1
ATOM 782 N N . ARG A 1 104 ? -0.692 10.183 -15.857 1.00 88.31 104 ARG A N 1
ATOM 783 C CA . ARG A 1 104 ? -1.047 10.890 -17.093 1.00 88.31 104 ARG A CA 1
ATOM 784 C C . ARG A 1 104 ? 0.194 11.264 -17.900 1.00 88.31 104 ARG A C 1
ATOM 786 O O . ARG A 1 104 ? 0.169 11.153 -19.117 1.00 88.31 104 ARG A O 1
ATOM 793 N N . ASN A 1 105 ? 1.284 11.661 -17.247 1.00 87.44 105 ASN A N 1
ATOM 794 C CA . ASN A 1 105 ? 2.548 11.945 -17.931 1.00 87.44 105 ASN A CA 1
ATOM 795 C C . ASN A 1 105 ? 3.206 10.680 -18.498 1.00 87.44 105 ASN A C 1
ATOM 797 O O . ASN A 1 105 ? 3.757 10.736 -19.593 1.00 87.44 105 ASN A O 1
ATOM 801 N N . LEU A 1 106 ? 3.124 9.544 -17.797 1.00 80.62 106 LEU A N 1
ATOM 802 C CA . LEU A 1 106 ? 3.603 8.261 -18.322 1.00 80.62 106 LEU A CA 1
ATOM 803 C C . LEU A 1 106 ? 2.808 7.805 -19.551 1.00 80.62 106 LEU A C 1
ATOM 805 O O . LEU A 1 106 ? 3.403 7.324 -20.502 1.00 80.62 106 LEU A O 1
ATOM 809 N N . GLY A 1 107 ? 1.484 7.983 -19.552 1.00 74.06 107 GLY A N 1
ATOM 810 C CA . GLY A 1 107 ? 0.637 7.593 -20.684 1.00 74.06 107 GLY A CA 1
ATOM 811 C C . GLY A 1 107 ? 0.711 8.521 -21.902 1.00 74.06 107 GLY A C 1
ATOM 812 O O . GLY A 1 107 ? 0.268 8.132 -22.974 1.00 74.06 107 GLY A O 1
ATOM 813 N N . VAL A 1 108 ? 1.223 9.747 -21.746 1.00 71.06 108 VAL A N 1
ATOM 814 C CA . VAL A 1 108 ? 1.396 10.710 -22.852 1.00 71.06 108 VAL A CA 1
ATOM 815 C C . VAL A 1 108 ? 2.805 10.637 -23.459 1.00 71.06 108 VAL A C 1
ATOM 817 O O . VAL A 1 108 ? 2.963 10.950 -24.634 1.00 71.06 108 VAL A O 1
ATOM 820 N N . ASN A 1 109 ? 3.816 10.233 -22.678 1.00 59.12 109 ASN A N 1
ATOM 821 C CA . ASN A 1 109 ? 5.225 10.191 -23.098 1.00 59.12 109 ASN A CA 1
ATOM 822 C C . ASN A 1 109 ? 5.789 8.770 -23.314 1.00 59.12 109 ASN A C 1
ATOM 824 O O . ASN A 1 109 ? 6.983 8.644 -23.584 1.00 59.12 109 ASN A O 1
ATOM 828 N N . GLY A 1 110 ? 4.983 7.722 -23.127 1.00 50.12 110 GLY A N 1
ATOM 829 C CA . GLY A 1 110 ? 5.336 6.320 -23.395 1.00 50.12 110 GLY A CA 1
ATOM 830 C C . GLY A 1 110 ? 4.668 5.811 -24.660 1.00 50.12 110 GLY A C 1
ATOM 831 O O . GLY A 1 110 ? 5.288 4.954 -25.324 1.00 50.12 110 GLY A O 1
#